Protein AF-A0A2V6S9M0-F1 (afdb_monomer)

Mean predicted aligned error: 3.7 Å

pLDDT: mean 96.6, std 2.87, range [73.5, 98.62]

Structure (mmCIF, N/CA/C/O backbone):
data_AF-A0A2V6S9M0-F1
#
_entry.id   AF-A0A2V6S9M0-F1
#
loop_
_atom_site.group_PDB
_atom_site.id
_atom_site.type_symbol
_atom_site.label_atom_id
_atom_site.label_alt_id
_atom_site.label_comp_id
_atom_site.label_asym_id
_atom_site.label_entity_id
_atom_site.label_seq_id
_atom_site.pdbx_PDB_ins_code
_atom_site.Cartn_x
_atom_site.Cartn_y
_atom_site.Cartn_z
_atom_site.occupancy
_atom_site.B_iso_or_equiv
_atom_site.auth_seq_id
_atom_site.auth_comp_id
_atom_site.auth_asym_id
_atom_site.auth_atom_id
_atom_site.pdbx_PDB_model_num
ATOM 1 N N . MET A 1 1 ? -33.720 12.223 19.422 1.00 73.50 1 MET A N 1
ATOM 2 C CA . MET A 1 1 ? -32.316 12.591 19.715 1.00 73.50 1 MET A CA 1
ATOM 3 C C . MET A 1 1 ? -31.493 12.416 18.446 1.00 73.50 1 MET A C 1
ATOM 5 O O . MET A 1 1 ? -31.805 11.490 17.701 1.00 73.50 1 MET A O 1
ATOM 9 N N . PRO A 1 2 ? -30.511 13.285 18.151 1.00 89.75 2 PRO A N 1
ATOM 10 C CA . PRO A 1 2 ? -29.634 13.092 16.999 1.00 89.75 2 PRO A CA 1
ATOM 11 C C . PRO A 1 2 ? -28.735 11.867 17.210 1.00 89.75 2 PRO A C 1
ATOM 13 O O . PRO A 1 2 ? -28.379 11.543 18.344 1.00 89.75 2 PRO A O 1
ATOM 16 N N . ARG A 1 3 ? -28.371 11.188 16.118 1.00 92.25 3 ARG A N 1
ATOM 17 C CA . ARG A 1 3 ? -27.393 10.094 16.165 1.00 92.25 3 ARG A CA 1
ATOM 18 C C . ARG A 1 3 ? -26.012 10.655 16.515 1.00 92.25 3 ARG A C 1
ATOM 20 O O . ARG A 1 3 ? -25.663 11.747 16.071 1.00 92.25 3 ARG A O 1
ATOM 27 N N . ARG A 1 4 ? -25.248 9.903 17.304 1.00 93.75 4 ARG A N 1
ATOM 28 C CA . ARG A 1 4 ? -23.854 10.193 17.661 1.00 93.75 4 ARG A CA 1
ATOM 29 C C . ARG A 1 4 ? -22.952 9.102 17.093 1.00 93.75 4 ARG A C 1
ATOM 31 O O . ARG A 1 4 ? -23.408 7.975 16.927 1.00 93.75 4 ARG A O 1
ATOM 38 N N . TYR A 1 5 ? -21.710 9.461 16.799 1.00 95.38 5 TYR A N 1
ATOM 39 C CA . TYR A 1 5 ? -20.647 8.534 16.428 1.00 95.38 5 TYR A CA 1
ATOM 40 C C . TYR A 1 5 ? -19.330 9.008 17.047 1.00 95.38 5 TYR A C 1
ATOM 42 O O . TYR A 1 5 ? -19.198 10.186 17.391 1.00 95.38 5 TYR A O 1
ATOM 50 N N . GLU A 1 6 ? -18.373 8.096 17.155 1.00 96.56 6 GLU A N 1
ATOM 51 C CA . GLU A 1 6 ? -17.002 8.367 17.576 1.00 96.56 6 GLU A CA 1
ATOM 52 C C . GLU A 1 6 ? -16.008 7.739 16.596 1.00 96.56 6 GLU A C 1
ATOM 54 O O . GLU A 1 6 ? -16.370 6.882 15.789 1.00 96.56 6 GLU A O 1
ATOM 59 N N . VAL A 1 7 ? -14.766 8.219 16.620 1.00 97.81 7 VAL A N 1
ATOM 60 C CA . VAL A 1 7 ? -13.669 7.694 15.801 1.00 97.81 7 VAL A CA 1
ATOM 61 C C . VAL A 1 7 ? -12.456 7.563 16.702 1.00 97.81 7 VAL A C 1
ATOM 63 O O . VAL A 1 7 ? -12.004 8.554 17.275 1.00 97.81 7 VAL A O 1
ATOM 66 N N . VAL A 1 8 ? -1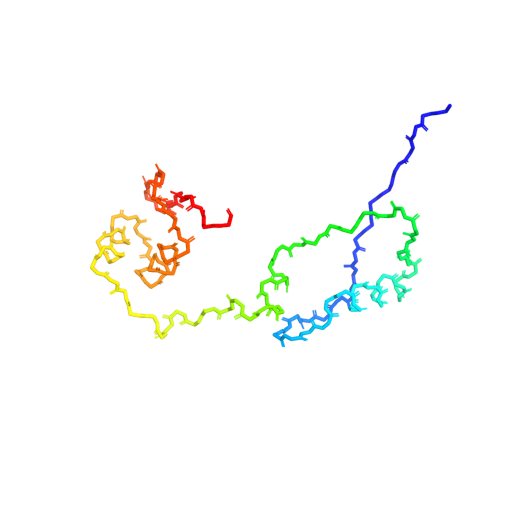1.931 6.348 16.809 1.00 97.88 8 VAL A N 1
ATOM 67 C CA . VAL A 1 8 ? -10.805 6.015 17.683 1.00 97.88 8 VAL A CA 1
ATOM 68 C C . VAL A 1 8 ? -9.704 5.384 16.836 1.00 97.88 8 VAL A C 1
ATOM 70 O O . VAL A 1 8 ? -9.957 4.467 16.055 1.00 97.88 8 VAL A O 1
ATOM 73 N N . GLY A 1 9 ? -8.481 5.899 16.952 1.00 97.62 9 GLY A N 1
ATOM 74 C CA . GLY A 1 9 ? -7.312 5.289 16.320 1.00 97.62 9 GLY A CA 1
ATOM 75 C C . GLY A 1 9 ? -6.878 4.034 17.075 1.00 97.62 9 GLY A C 1
ATOM 76 O O . GLY A 1 9 ? -6.931 4.009 18.302 1.00 97.62 9 GLY A O 1
ATOM 77 N N . ILE A 1 10 ? -6.432 3.007 16.349 1.00 97.94 10 ILE A N 1
ATOM 78 C CA . ILE A 1 10 ? -5.772 1.843 16.952 1.00 97.94 10 ILE A CA 1
ATOM 79 C C . ILE A 1 10 ? -4.272 2.130 17.019 1.00 97.94 10 ILE A C 1
ATOM 81 O O . ILE A 1 10 ? -3.615 2.286 15.986 1.00 97.94 10 ILE A O 1
ATOM 85 N N . GLU A 1 11 ? -3.743 2.194 18.233 1.00 97.06 11 GLU A N 1
ATOM 86 C CA . GLU A 1 11 ? -2.336 2.450 18.534 1.00 97.06 11 GLU A CA 1
ATOM 87 C C . GLU A 1 11 ? -1.626 1.170 19.003 1.00 97.06 11 GLU A C 1
ATOM 89 O O . GLU A 1 11 ? -2.239 0.123 19.189 1.00 97.06 11 GLU A O 1
ATOM 94 N N . GLY A 1 12 ? -0.299 1.218 19.160 1.00 95.62 12 GLY A N 1
ATOM 95 C CA . GLY A 1 12 ? 0.472 0.084 19.693 1.00 95.62 12 GLY A CA 1
ATOM 96 C C . GLY A 1 12 ? 0.640 -1.109 18.742 1.00 95.62 12 GLY A C 1
ATOM 97 O O . GLY A 1 12 ? 1.077 -2.175 19.174 1.00 95.62 12 GLY A O 1
ATOM 98 N N . LEU A 1 13 ? 0.326 -0.951 17.452 1.00 96.75 13 LEU A N 1
ATOM 99 C CA . LEU A 1 13 ? 0.582 -1.987 16.449 1.00 96.75 13 LEU A CA 1
ATOM 100 C C . LEU A 1 13 ? 2.091 -2.179 16.210 1.00 96.75 13 LEU A C 1
ATOM 102 O O . LEU A 1 13 ? 2.830 -1.192 16.139 1.00 96.75 13 LEU A O 1
ATOM 106 N N . PRO A 1 14 ? 2.557 -3.428 16.027 1.00 95.31 14 PRO A N 1
ATOM 107 C CA . PRO A 1 14 ? 3.929 -3.694 15.618 1.00 95.31 14 PRO A CA 1
ATOM 108 C C . PRO A 1 14 ? 4.146 -3.341 14.139 1.00 95.31 14 PRO A C 1
ATOM 110 O O . PRO A 1 14 ? 3.205 -3.069 13.387 1.00 95.31 14 PRO A O 1
ATOM 113 N N . GLU A 1 15 ? 5.399 -3.414 13.689 1.00 96.44 15 GLU A N 1
ATOM 114 C CA . GLU A 1 15 ? 5.685 -3.444 12.255 1.00 96.44 15 GLU A CA 1
ATOM 115 C C . GLU A 1 15 ? 5.059 -4.703 11.636 1.00 96.44 15 GLU A C 1
ATOM 117 O O . GLU A 1 15 ? 5.283 -5.818 12.108 1.00 96.44 15 GLU A O 1
ATOM 122 N N . ILE A 1 16 ? 4.264 -4.508 10.583 1.00 97.38 16 ILE A N 1
ATOM 123 C CA . ILE A 1 16 ? 3.509 -5.579 9.926 1.00 97.38 16 ILE A CA 1
ATOM 124 C C . ILE A 1 16 ? 4.359 -6.254 8.852 1.00 97.38 16 ILE A C 1
ATOM 126 O O . ILE A 1 16 ? 4.910 -5.582 7.977 1.00 97.38 16 ILE A O 1
ATOM 130 N N . HIS A 1 17 ? 4.389 -7.580 8.871 1.00 96.88 17 HIS A N 1
ATOM 131 C CA . HIS A 1 17 ? 5.143 -8.433 7.964 1.00 96.88 17 HIS A CA 1
ATOM 132 C C . HIS A 1 17 ? 4.229 -9.375 7.174 1.00 96.88 17 HIS A C 1
ATOM 134 O O . HIS A 1 17 ? 3.023 -9.488 7.403 1.00 96.88 17 HIS A O 1
ATOM 140 N N . ARG A 1 18 ? 4.821 -10.059 6.191 1.00 97.56 18 ARG A N 1
ATOM 141 C CA . ARG A 1 18 ? 4.124 -11.066 5.390 1.00 97.56 18 ARG A CA 1
ATOM 142 C C . ARG A 1 18 ? 3.629 -12.205 6.280 1.00 97.56 18 ARG A C 1
ATOM 144 O O . ARG A 1 18 ? 4.414 -12.783 7.020 1.00 97.56 18 ARG A O 1
ATOM 151 N N . GLY A 1 19 ? 2.359 -12.572 6.119 1.00 96.69 19 GLY A N 1
ATOM 152 C CA . GLY A 1 19 ? 1.726 -13.666 6.857 1.00 96.69 19 GLY A CA 1
ATOM 153 C C . GLY A 1 19 ? 1.172 -13.289 8.232 1.00 96.69 19 GLY A C 1
ATOM 154 O O . GLY A 1 19 ? 0.528 -14.134 8.850 1.00 96.69 19 GLY A O 1
ATOM 155 N N . ASP A 1 20 ? 1.360 -12.051 8.700 1.00 97.12 20 ASP A N 1
ATOM 156 C CA . ASP A 1 20 ? 0.816 -11.630 9.991 1.00 97.12 20 ASP A CA 1
ATOM 157 C C . ASP A 1 20 ? -0.719 -11.697 10.012 1.00 97.12 20 ASP A C 1
ATOM 159 O O . ASP A 1 20 ? -1.412 -11.285 9.075 1.00 97.12 20 ASP A O 1
ATOM 163 N N . GLY A 1 21 ? -1.264 -12.184 11.129 1.00 96.69 21 GLY A N 1
ATOM 164 C CA . GLY A 1 21 ? -2.701 -12.255 11.385 1.00 96.69 21 GLY A CA 1
ATOM 165 C C . GLY A 1 21 ? -3.291 -10.883 11.706 1.00 96.69 21 GLY A C 1
ATOM 166 O O . GLY A 1 21 ? -3.580 -10.588 12.865 1.00 96.69 21 GLY A O 1
ATOM 167 N N . LEU A 1 22 ? -3.482 -10.049 10.680 1.00 96.50 22 LEU A N 1
ATOM 168 C CA . LEU A 1 22 ? -3.833 -8.633 10.830 1.00 96.50 22 LEU A CA 1
ATOM 169 C C . LEU A 1 22 ? -5.074 -8.384 11.705 1.00 96.50 22 LEU A C 1
ATOM 171 O O . LEU A 1 22 ? -5.047 -7.509 12.564 1.00 96.50 22 LEU A O 1
ATOM 175 N N . ALA A 1 23 ? -6.142 -9.166 11.531 1.00 95.69 23 ALA A N 1
ATOM 176 C CA . ALA A 1 23 ? -7.360 -9.020 12.331 1.00 95.69 23 ALA A CA 1
ATOM 177 C C . ALA A 1 23 ? -7.106 -9.245 13.833 1.00 95.69 23 ALA A C 1
ATOM 179 O O . ALA A 1 23 ? -7.591 -8.483 14.666 1.00 95.69 23 ALA A O 1
ATOM 180 N N . GLY A 1 24 ? -6.303 -10.260 14.172 1.00 96.81 24 GLY A N 1
ATOM 181 C CA . GLY A 1 24 ? -5.932 -10.553 15.555 1.00 96.81 24 GLY A CA 1
ATOM 182 C C . GLY A 1 24 ? -5.086 -9.439 16.165 1.00 96.81 24 GLY A C 1
ATOM 183 O O . GLY A 1 24 ? -5.365 -9.015 17.282 1.00 96.81 24 GLY A O 1
ATOM 184 N N . LEU A 1 25 ? -4.111 -8.918 15.413 1.00 97.69 25 LEU A N 1
ATOM 185 C CA . LEU A 1 25 ? -3.273 -7.799 15.854 1.00 97.69 25 LEU A CA 1
ATOM 186 C C . LEU A 1 25 ? -4.099 -6.536 16.130 1.00 97.69 25 LEU A C 1
ATOM 188 O O . L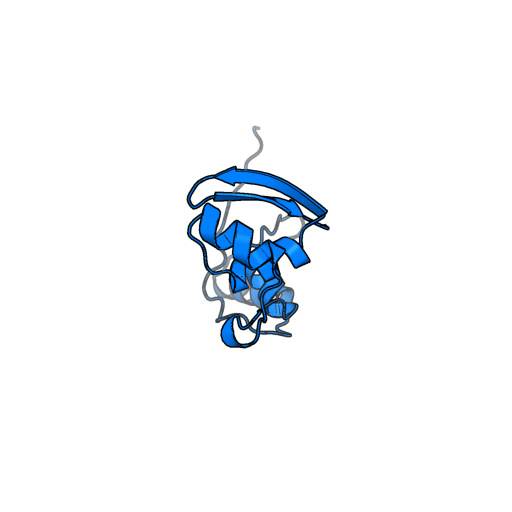EU A 1 25 ? -3.915 -5.903 17.166 1.00 97.69 25 LEU A O 1
ATOM 192 N N . LEU A 1 26 ? -5.038 -6.198 15.242 1.00 97.81 26 LEU A N 1
ATOM 193 C CA . LEU A 1 26 ? -5.913 -5.033 15.405 1.00 97.81 26 LEU A CA 1
ATOM 194 C C . LEU A 1 26 ? -6.834 -5.178 16.623 1.00 97.81 26 LEU A C 1
ATOM 196 O O . LEU A 1 26 ? -6.931 -4.253 17.426 1.00 97.81 26 LEU A O 1
ATOM 200 N N . ALA A 1 27 ? -7.464 -6.343 16.798 1.00 97.31 27 ALA A N 1
ATOM 201 C CA . ALA A 1 27 ? -8.340 -6.599 17.940 1.00 97.31 27 ALA A CA 1
ATOM 202 C C . ALA A 1 27 ? -7.579 -6.574 19.277 1.00 97.31 27 ALA A C 1
ATOM 204 O O . ALA A 1 27 ? -8.065 -6.009 20.255 1.00 97.31 27 ALA A O 1
ATOM 205 N N . GLN A 1 28 ? -6.374 -7.152 19.319 1.00 98.12 28 GLN A N 1
ATOM 206 C CA . GLN A 1 28 ? -5.529 -7.156 20.516 1.00 98.12 28 GLN A CA 1
ATOM 207 C C . GLN A 1 28 ? -5.052 -5.749 20.883 1.00 98.12 28 GLN A C 1
ATOM 209 O O . GLN A 1 28 ? -5.119 -5.381 22.052 1.00 98.12 28 GLN A O 1
ATOM 214 N N . ALA A 1 29 ? -4.620 -4.955 19.901 1.00 98.12 29 ALA A N 1
ATOM 215 C CA . ALA A 1 29 ? -4.195 -3.574 20.113 1.00 98.12 29 ALA A CA 1
ATOM 216 C C . ALA A 1 29 ? -5.340 -2.702 20.657 1.00 98.12 29 ALA A C 1
ATOM 218 O O . ALA A 1 29 ? -5.186 -2.055 21.692 1.00 98.12 29 ALA A O 1
ATOM 219 N N . ALA A 1 30 ? -6.517 -2.778 20.026 1.00 98.12 30 ALA A N 1
ATOM 220 C CA . ALA A 1 30 ? -7.725 -2.077 20.463 1.00 98.12 30 ALA A CA 1
ATOM 221 C C . ALA A 1 30 ? -8.139 -2.466 21.898 1.00 98.12 30 ALA A C 1
ATOM 223 O O . ALA A 1 30 ? -8.464 -1.611 22.723 1.00 98.12 30 ALA A O 1
ATOM 224 N N . HIS A 1 31 ? -8.067 -3.759 22.229 1.00 98.06 31 HIS A N 1
ATOM 225 C CA . HIS A 1 31 ? -8.334 -4.235 23.585 1.00 98.06 31 HIS A CA 1
ATOM 226 C C . HIS A 1 31 ? -7.305 -3.706 24.597 1.00 98.06 31 HIS A C 1
ATOM 228 O O . HIS A 1 31 ? -7.685 -3.202 25.652 1.00 98.06 31 HIS A O 1
ATOM 234 N N . ALA A 1 32 ? -6.011 -3.772 24.271 1.00 98.25 32 ALA A N 1
ATOM 235 C CA . ALA A 1 32 ? -4.930 -3.349 25.157 1.00 98.25 32 ALA A CA 1
ATOM 236 C C . ALA A 1 32 ? -4.948 -1.839 25.460 1.00 98.25 32 ALA A C 1
ATOM 238 O O . ALA A 1 32 ? -4.587 -1.444 26.567 1.00 98.25 32 ALA A O 1
ATOM 239 N N . GLN A 1 33 ? -5.396 -1.001 24.517 1.00 97.50 33 GLN A N 1
ATOM 240 C CA . GLN A 1 33 ? -5.536 0.448 24.727 1.00 97.50 33 GLN A CA 1
ATOM 241 C C . GLN A 1 33 ? -6.829 0.858 25.460 1.00 97.50 33 GLN A C 1
ATOM 243 O O . GLN A 1 33 ? -7.030 2.042 25.721 1.00 97.50 33 GLN A O 1
ATOM 248 N N . GLY A 1 34 ? -7.713 -0.090 25.794 1.00 97.88 34 GLY A N 1
ATOM 249 C CA . GLY A 1 34 ? -8.953 0.183 26.529 1.00 97.88 34 GLY A CA 1
ATOM 250 C C . GLY A 1 34 ? -10.151 0.600 25.670 1.00 97.88 34 GLY A C 1
ATOM 251 O O . GLY A 1 34 ? -11.146 1.065 26.219 1.00 97.88 34 GLY A O 1
ATOM 252 N N . THR A 1 35 ? -10.087 0.412 24.350 1.00 97.62 35 THR A N 1
ATOM 253 C CA . THR A 1 35 ? -11.204 0.657 23.418 1.00 97.62 35 THR A CA 1
ATOM 254 C C . THR A 1 35 ? -11.422 -0.583 22.541 1.00 97.62 35 THR A C 1
ATOM 256 O O . THR A 1 35 ? -11.063 -0.568 21.360 1.00 97.62 35 THR A O 1
ATOM 259 N N . PRO A 1 36 ? -11.903 -1.706 23.117 1.00 97.50 36 PRO A N 1
ATOM 260 C CA . PRO A 1 36 ? -12.108 -2.944 22.370 1.00 97.50 36 PRO A CA 1
ATOM 261 C C . PRO A 1 36 ? -13.146 -2.752 21.258 1.00 97.50 36 PRO A C 1
ATOM 263 O O . PRO A 1 36 ? -14.061 -1.952 21.399 1.00 97.50 36 PRO A O 1
ATOM 266 N N . LEU A 1 37 ? -13.015 -3.516 20.170 1.00 96.88 37 LEU A N 1
ATOM 267 C CA . LEU A 1 37 ? -13.997 -3.505 19.083 1.00 96.88 37 LEU A CA 1
ATOM 268 C C . LEU A 1 37 ? -15.313 -4.149 19.541 1.00 96.88 37 LEU A C 1
ATOM 270 O O . LEU A 1 37 ? -15.305 -5.263 20.076 1.00 96.88 37 LEU A O 1
ATOM 274 N N . GLU A 1 38 ? -16.430 -3.486 19.266 1.00 96.25 38 GLU A N 1
ATOM 275 C CA . GLU A 1 38 ? -17.776 -3.922 19.624 1.00 96.25 38 GLU A CA 1
ATOM 276 C C . GLU A 1 38 ? -18.622 -4.301 18.398 1.00 96.25 38 GLU A C 1
ATOM 278 O O . GLU A 1 38 ? -18.305 -4.029 17.235 1.00 96.25 38 GLU A O 1
ATOM 283 N N . ALA A 1 39 ? -19.737 -4.988 18.651 1.00 96.25 39 ALA A N 1
ATOM 284 C CA . ALA A 1 39 ? -20.663 -5.372 17.596 1.00 96.25 39 ALA A CA 1
ATOM 285 C C . ALA A 1 39 ? -21.347 -4.132 16.998 1.00 96.25 39 ALA A C 1
ATOM 287 O O . ALA A 1 39 ? -22.087 -3.429 17.680 1.00 96.25 39 ALA A O 1
ATOM 288 N N . GLY A 1 40 ? -21.155 -3.921 15.695 1.00 95.12 40 GLY A N 1
ATOM 289 C CA . GLY A 1 40 ? -21.673 -2.753 14.977 1.00 95.12 40 GLY A CA 1
ATOM 290 C C . GLY A 1 40 ? -20.606 -1.710 14.645 1.00 95.12 40 GLY A C 1
ATOM 291 O O . GLY A 1 40 ? -20.899 -0.796 13.871 1.00 95.12 40 GLY A O 1
ATOM 292 N N . ASP A 1 41 ? -19.382 -1.878 15.150 1.00 96.75 41 ASP A N 1
ATOM 293 C CA . ASP A 1 41 ? -18.260 -1.008 14.812 1.00 96.75 41 ASP A CA 1
ATOM 294 C C . ASP A 1 41 ? -17.805 -1.167 13.360 1.00 96.75 41 ASP A C 1
ATOM 296 O O . ASP A 1 41 ? -17.938 -2.219 12.725 1.00 96.75 41 ASP A O 1
ATOM 300 N N . LEU A 1 42 ? -17.207 -0.093 12.842 1.00 96.88 42 LEU A N 1
ATOM 301 C CA . LEU A 1 42 ? -16.584 -0.054 11.527 1.00 96.88 42 LEU A CA 1
ATOM 302 C C . LEU A 1 42 ? -15.069 0.041 11.677 1.00 96.88 42 LEU A C 1
ATOM 304 O O . LEU A 1 42 ? -14.537 1.054 12.130 1.00 96.88 42 LEU A O 1
ATOM 308 N N . LEU A 1 43 ? -14.369 -0.996 11.226 1.00 96.62 43 LEU A N 1
ATOM 309 C CA . LEU A 1 43 ? -12.914 -1.010 11.198 1.00 96.62 43 LEU A CA 1
ATOM 310 C C . LEU A 1 43 ? -12.406 -0.500 9.846 1.00 96.62 43 LEU A C 1
ATOM 312 O O . LEU A 1 43 ? -12.613 -1.134 8.810 1.00 96.62 43 LEU A O 1
ATOM 316 N N . VAL A 1 44 ? -11.712 0.637 9.858 1.00 97.00 44 VAL A N 1
ATOM 317 C CA . VAL A 1 44 ? -11.094 1.222 8.661 1.00 97.00 44 VAL A CA 1
ATOM 318 C C . VAL A 1 44 ? -9.597 0.952 8.689 1.00 97.00 44 VAL A C 1
ATOM 320 O O . VAL A 1 44 ? -8.894 1.373 9.604 1.00 97.00 44 VAL A O 1
ATOM 323 N N . VAL A 1 45 ? -9.098 0.258 7.668 1.00 96.81 45 VAL A N 1
ATOM 324 C CA . VAL A 1 45 ? -7.701 -0.180 7.600 1.00 96.81 45 VAL A CA 1
ATOM 325 C C . VAL A 1 45 ? -7.038 0.376 6.349 1.00 96.81 45 VAL A C 1
ATOM 327 O O . VAL A 1 45 ? -7.587 0.295 5.251 1.00 96.81 45 VAL A O 1
ATOM 330 N N . SER A 1 46 ? -5.829 0.923 6.495 1.00 95.56 46 SER A N 1
ATOM 331 C CA . SER A 1 46 ? -5.039 1.328 5.330 1.00 95.56 46 SER A CA 1
ATOM 332 C C . SER A 1 46 ? -4.646 0.107 4.493 1.00 95.56 46 SER A C 1
ATOM 334 O O . SER A 1 46 ? -4.190 -0.905 5.028 1.00 95.56 46 SER A O 1
ATOM 336 N N . GLN A 1 47 ? -4.737 0.216 3.168 1.00 95.44 47 GLN A N 1
ATOM 337 C CA . GLN A 1 47 ? -4.359 -0.880 2.270 1.00 95.44 47 GLN A CA 1
ATOM 338 C C . GLN A 1 47 ? -2.903 -1.329 2.479 1.00 95.44 47 GLN A C 1
ATOM 340 O O . GLN A 1 47 ? -2.605 -2.508 2.340 1.00 95.44 47 GLN A O 1
ATOM 345 N N . LYS A 1 48 ? -1.992 -0.421 2.867 1.00 95.44 48 LYS A N 1
ATOM 346 C CA . LYS A 1 48 ? -0.555 -0.712 3.009 1.00 95.44 48 LYS A CA 1
ATOM 347 C C . LYS A 1 48 ? -0.283 -1.934 3.887 1.00 95.44 48 LYS A C 1
ATOM 349 O O . LYS A 1 48 ? 0.522 -2.776 3.502 1.00 95.44 48 LYS A O 1
ATOM 354 N N . ILE A 1 49 ? -0.915 -2.033 5.057 1.00 96.31 49 ILE A N 1
ATOM 355 C CA . ILE A 1 49 ? -0.652 -3.152 5.973 1.00 96.31 49 ILE A CA 1
ATOM 356 C C . ILE A 1 49 ? -1.288 -4.454 5.481 1.00 96.31 49 ILE A C 1
ATOM 358 O O . ILE A 1 49 ? -0.686 -5.505 5.655 1.00 96.31 49 ILE A O 1
ATOM 362 N N . VAL A 1 50 ? -2.412 -4.373 4.761 1.00 96.75 50 VAL A N 1
ATOM 363 C CA . VAL A 1 50 ? -3.008 -5.517 4.052 1.00 96.75 50 VAL A CA 1
ATOM 364 C C . VAL A 1 50 ? -2.067 -6.008 2.944 1.00 96.75 50 VAL A C 1
ATOM 366 O O . VAL A 1 50 ? -1.722 -7.182 2.885 1.00 96.75 50 VAL A O 1
ATOM 369 N N . SER A 1 51 ? -1.534 -5.103 2.118 1.00 96.00 51 SER A N 1
ATOM 370 C CA . SER A 1 51 ? -0.546 -5.438 1.086 1.00 96.00 51 SER A CA 1
ATOM 371 C C . SER A 1 51 ? 0.707 -6.105 1.662 1.00 96.00 51 SER A C 1
ATOM 373 O O . SER A 1 51 ? 1.260 -7.012 1.039 1.00 96.00 51 SER A O 1
ATOM 375 N N . LYS A 1 52 ? 1.171 -5.681 2.845 1.00 97.00 52 LYS A N 1
ATOM 376 C CA . LYS A 1 52 ? 2.322 -6.309 3.509 1.00 97.00 52 LYS A CA 1
ATOM 377 C C . LYS A 1 52 ? 2.015 -7.740 3.942 1.00 97.00 52 LYS A C 1
ATOM 379 O O . LYS A 1 52 ? 2.810 -8.623 3.619 1.00 97.00 52 LYS A O 1
ATOM 384 N N . THR A 1 53 ? 0.882 -7.984 4.606 1.00 97.56 53 THR A N 1
ATOM 385 C CA . THR A 1 53 ? 0.517 -9.338 5.058 1.00 97.56 53 THR A CA 1
ATOM 386 C C . THR A 1 53 ? 0.314 -10.295 3.888 1.00 97.56 53 THR A C 1
ATOM 388 O O . THR A 1 53 ? 0.777 -11.434 3.945 1.00 97.56 53 THR A O 1
ATOM 391 N N . GLU A 1 54 ? -0.251 -9.811 2.782 1.00 96.06 54 GLU A N 1
ATOM 392 C CA . GLU A 1 54 ? -0.409 -10.560 1.530 1.00 96.06 54 GLU A CA 1
ATOM 393 C C . GLU A 1 54 ? 0.906 -10.776 0.756 1.00 96.06 54 GLU A C 1
ATOM 395 O O . GLU A 1 54 ? 0.934 -11.489 -0.247 1.00 96.06 54 GLU A O 1
ATOM 400 N N . GLY A 1 55 ? 2.018 -10.181 1.198 1.00 95.62 55 GLY A N 1
ATOM 401 C CA . GLY A 1 55 ? 3.320 -10.335 0.552 1.00 95.62 55 GLY A CA 1
ATOM 402 C C . GLY A 1 55 ? 3.460 -9.571 -0.765 1.00 95.62 55 GLY A C 1
ATOM 403 O O . GLY A 1 55 ? 4.247 -9.974 -1.617 1.00 95.62 55 GLY A O 1
ATOM 404 N N . ARG A 1 56 ? 2.742 -8.456 -0.936 1.00 95.50 56 ARG A N 1
ATOM 405 C CA . ARG A 1 56 ? 2.776 -7.593 -2.134 1.00 95.50 56 ARG A CA 1
ATOM 406 C C . ARG A 1 56 ? 3.972 -6.630 -2.177 1.00 95.50 56 ARG A C 1
ATOM 408 O O . ARG A 1 56 ? 3.938 -5.624 -2.880 1.00 95.50 56 ARG A O 1
ATOM 415 N N . ILE A 1 57 ? 5.026 -6.901 -1.410 1.00 95.69 57 ILE A N 1
ATOM 416 C CA . ILE A 1 57 ? 6.250 -6.092 -1.413 1.00 95.69 57 ILE A CA 1
ATOM 417 C C . ILE A 1 57 ? 7.120 -6.523 -2.596 1.00 95.69 57 ILE A C 1
ATOM 419 O O . ILE A 1 57 ? 7.449 -7.700 -2.727 1.00 95.69 57 ILE A O 1
ATOM 423 N N . VAL A 1 58 ? 7.536 -5.563 -3.422 1.00 96.31 58 VAL A N 1
ATOM 424 C CA . VAL A 1 58 ? 8.415 -5.800 -4.574 1.00 96.31 58 VAL A CA 1
ATOM 425 C C . VAL A 1 58 ? 9.775 -5.152 -4.333 1.00 96.31 58 VAL A C 1
ATOM 427 O O . VAL A 1 58 ? 9.862 -3.965 -4.019 1.00 96.31 58 VAL A O 1
ATOM 430 N N . ASN A 1 59 ? 10.853 -5.920 -4.513 1.00 97.06 59 ASN A N 1
ATOM 431 C CA . ASN A 1 59 ? 12.207 -5.375 -4.538 1.00 97.06 59 ASN A CA 1
ATOM 432 C C . ASN A 1 59 ? 12.514 -4.825 -5.936 1.00 97.06 59 ASN A C 1
ATOM 434 O O . ASN A 1 59 ? 12.789 -5.593 -6.858 1.00 97.06 59 ASN A O 1
ATOM 438 N N . LEU A 1 60 ? 12.528 -3.497 -6.076 1.00 97.81 60 LEU A N 1
ATOM 439 C CA . LEU A 1 60 ? 12.828 -2.844 -7.352 1.00 97.81 60 LEU A CA 1
ATOM 440 C C . LEU A 1 60 ? 14.207 -3.222 -7.908 1.00 97.81 60 LEU A C 1
ATOM 442 O O . LEU A 1 60 ? 14.365 -3.267 -9.120 1.00 97.81 60 LEU A O 1
ATOM 446 N N . GLY A 1 61 ? 15.194 -3.552 -7.067 1.00 97.50 61 GLY A N 1
ATOM 447 C CA . GLY A 1 61 ? 16.524 -3.971 -7.524 1.00 97.50 61 GLY A CA 1
ATOM 448 C C . GLY A 1 61 ? 16.528 -5.248 -8.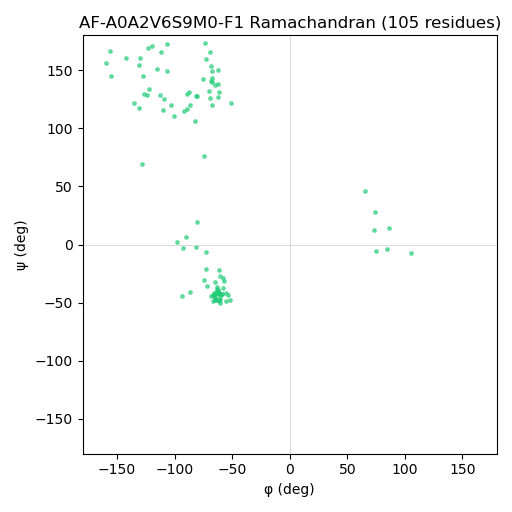375 1.00 97.50 61 GLY A C 1
ATOM 449 O O . GLY A 1 61 ? 17.462 -5.447 -9.143 1.00 97.50 61 GLY A O 1
ATOM 450 N N . GLY A 1 62 ? 15.488 -6.083 -8.265 1.00 97.06 62 GLY A N 1
ATOM 451 C CA . GLY A 1 62 ? 15.314 -7.299 -9.066 1.00 97.06 62 GLY A CA 1
ATOM 452 C C . GLY A 1 62 ? 14.397 -7.142 -10.283 1.00 97.06 62 GLY A C 1
ATOM 453 O O . GLY A 1 62 ? 14.140 -8.127 -10.967 1.00 97.06 62 GLY A O 1
ATOM 454 N N . VAL A 1 63 ? 13.872 -5.942 -10.547 1.00 98.38 63 VAL A N 1
ATOM 455 C CA . VAL A 1 63 ? 12.947 -5.696 -11.661 1.00 98.38 63 VAL A CA 1
ATOM 456 C C . VAL A 1 63 ? 13.735 -5.322 -12.915 1.00 98.38 63 VAL A C 1
ATOM 458 O O . VAL A 1 63 ? 14.568 -4.416 -12.880 1.00 98.38 63 VAL A O 1
ATOM 461 N N . VAL A 1 64 ? 13.442 -5.996 -14.029 1.00 98.19 64 VAL A N 1
ATOM 462 C CA . VAL A 1 64 ? 13.984 -5.678 -15.358 1.00 98.19 64 VAL A CA 1
ATOM 463 C C . VAL A 1 64 ? 12.922 -4.897 -16.137 1.00 98.19 64 VAL A C 1
ATOM 465 O O . VAL A 1 64 ? 11.898 -5.483 -16.478 1.00 98.19 64 VAL A O 1
ATO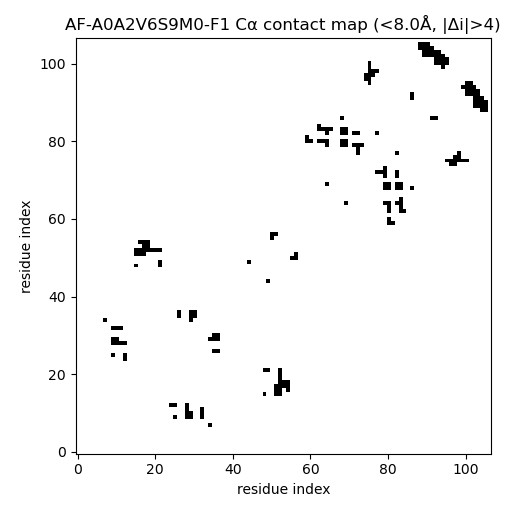M 468 N N . PRO A 1 65 ? 13.123 -3.596 -16.412 1.00 98.44 65 PRO A N 1
ATOM 469 C CA . PRO A 1 65 ? 12.137 -2.800 -17.135 1.00 98.44 65 PRO A CA 1
ATOM 470 C C . PRO A 1 65 ? 11.989 -3.238 -18.592 1.00 98.44 65 PRO A C 1
ATOM 472 O O . PRO A 1 65 ? 12.982 -3.485 -19.281 1.00 98.44 65 PRO A O 1
ATOM 475 N N . SER A 1 66 ? 10.754 -3.252 -19.081 1.00 98.56 66 SER A N 1
ATOM 476 C CA . SER A 1 66 ? 10.449 -3.347 -20.505 1.00 98.56 66 SER A CA 1
ATOM 477 C C . SER A 1 66 ? 10.846 -2.066 -21.249 1.00 98.56 66 SER A C 1
ATOM 479 O O . SER A 1 66 ? 11.078 -1.007 -20.657 1.00 98.56 66 SER A O 1
ATOM 481 N N . ARG A 1 67 ? 10.887 -2.142 -22.586 1.00 98.31 67 ARG A N 1
ATOM 482 C CA . ARG A 1 67 ? 11.139 -0.968 -23.436 1.00 98.31 67 ARG A CA 1
ATOM 483 C C . ARG A 1 67 ? 10.090 0.126 -23.218 1.00 98.31 67 ARG A C 1
ATOM 485 O O . ARG A 1 67 ? 10.453 1.290 -23.103 1.00 98.31 67 ARG A O 1
ATOM 492 N N . GLU A 1 68 ? 8.819 -0.256 -23.109 1.00 97.44 68 GLU A N 1
ATOM 493 C CA . GLU A 1 68 ? 7.717 0.674 -22.845 1.00 97.44 68 GLU A CA 1
ATOM 494 C C . GLU A 1 68 ? 7.891 1.385 -21.497 1.00 97.44 68 GLU A C 1
ATOM 496 O O . GLU A 1 68 ? 7.806 2.613 -21.429 1.00 97.44 68 GLU A O 1
ATOM 501 N N . ALA A 1 69 ? 8.196 0.635 -20.433 1.00 98.25 69 ALA A N 1
ATOM 502 C CA . ALA A 1 69 ? 8.430 1.214 -19.115 1.00 98.25 69 ALA A CA 1
ATOM 503 C C . ALA A 1 69 ? 9.631 2.168 -19.112 1.00 98.25 69 ALA A C 1
ATOM 505 O O . ALA A 1 69 ? 9.560 3.234 -18.503 1.00 98.25 69 ALA A O 1
ATOM 506 N N . ALA A 1 70 ? 10.714 1.818 -19.812 1.00 98.44 70 ALA A N 1
ATOM 507 C CA . ALA A 1 70 ? 11.902 2.658 -19.922 1.00 98.44 70 ALA A CA 1
ATOM 508 C C . ALA A 1 70 ? 11.634 3.975 -20.669 1.00 98.44 70 ALA A C 1
ATOM 510 O O . ALA A 1 70 ? 12.002 5.042 -20.174 1.00 98.44 70 ALA A O 1
ATOM 511 N N . GLU A 1 71 ? 10.965 3.914 -21.825 1.00 97.88 71 GLU A N 1
ATOM 512 C CA . GLU A 1 71 ? 10.592 5.093 -22.619 1.00 97.88 71 GLU A CA 1
ATOM 513 C C . GLU A 1 71 ? 9.671 6.026 -21.813 1.00 97.88 71 GLU A C 1
ATOM 515 O O . GLU A 1 71 ? 9.922 7.229 -21.709 1.00 97.88 71 GLU A O 1
ATOM 520 N N . MET A 1 72 ? 8.649 5.466 -21.158 1.00 97.50 72 MET A N 1
ATOM 521 C CA . MET A 1 72 ? 7.709 6.239 -20.345 1.00 97.50 72 MET A CA 1
ATOM 522 C C . MET A 1 72 ? 8.378 6.855 -19.116 1.00 97.50 72 MET A C 1
ATOM 524 O O . MET A 1 72 ? 8.118 8.012 -18.793 1.00 97.50 72 MET A O 1
ATOM 528 N N . ALA A 1 73 ? 9.248 6.111 -18.435 1.00 98.06 73 ALA A N 1
ATOM 529 C CA . ALA A 1 73 ? 9.979 6.589 -17.268 1.00 98.06 73 ALA A CA 1
ATOM 530 C C . ALA A 1 73 ? 10.896 7.772 -17.588 1.00 98.06 73 ALA A C 1
ATOM 532 O O . ALA A 1 73 ? 10.957 8.716 -16.798 1.00 98.06 73 ALA A O 1
ATOM 533 N N . ALA A 1 74 ? 11.555 7.747 -18.752 1.00 97.81 74 ALA A N 1
ATOM 534 C CA . ALA A 1 74 ? 12.353 8.866 -19.240 1.00 97.81 74 ALA A CA 1
ATOM 535 C C . ALA A 1 74 ? 11.488 10.113 -19.489 1.00 97.81 74 ALA A C 1
ATOM 537 O O . ALA A 1 74 ? 11.872 11.211 -19.093 1.00 97.81 74 ALA A O 1
AT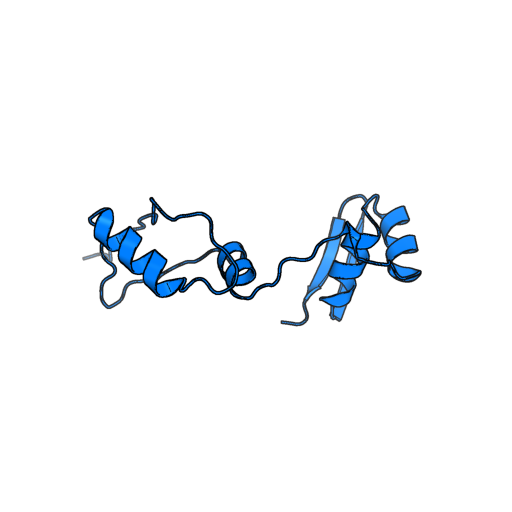OM 538 N N . GLU A 1 75 ? 10.298 9.944 -20.073 1.00 96.88 75 GLU A N 1
ATOM 539 C CA . GLU A 1 75 ? 9.358 11.042 -20.330 1.00 96.88 75 GLU A CA 1
ATOM 540 C C . GLU A 1 75 ? 8.822 11.680 -19.038 1.00 96.88 75 GLU A C 1
ATOM 542 O O . GLU A 1 75 ? 8.739 12.905 -18.935 1.00 96.88 75 GLU A O 1
ATOM 547 N N . ILE A 1 76 ? 8.464 10.869 -18.036 1.00 97.44 76 ILE A N 1
ATOM 548 C CA . ILE A 1 76 ? 7.873 11.365 -16.781 1.00 97.44 76 ILE A CA 1
ATOM 549 C C . ILE A 1 76 ? 8.903 11.623 -15.671 1.00 97.44 76 ILE A C 1
ATOM 551 O O . ILE A 1 76 ? 8.519 12.070 -14.592 1.00 97.44 76 ILE A O 1
ATOM 555 N N . GLY A 1 77 ? 10.188 11.330 -15.880 1.00 97.19 77 GLY A N 1
ATOM 556 C CA . GLY A 1 77 ? 11.237 11.508 -14.870 1.00 97.19 77 GLY A CA 1
ATOM 557 C C . GLY A 1 77 ? 11.077 10.594 -13.647 1.00 97.19 77 GLY A C 1
ATOM 558 O O . GLY A 1 77 ? 11.152 11.055 -12.506 1.00 97.19 77 GLY A O 1
ATOM 559 N N . ARG A 1 78 ? 10.804 9.302 -13.863 1.00 97.12 78 ARG A N 1
ATOM 560 C CA . ARG A 1 78 ? 10.657 8.286 -12.800 1.00 97.12 78 ARG A CA 1
ATOM 561 C C . ARG A 1 78 ? 11.631 7.122 -13.003 1.00 97.12 78 ARG A C 1
ATOM 563 O O . ARG A 1 78 ? 12.273 7.012 -14.038 1.00 97.12 78 ARG A O 1
ATOM 570 N N . ASP A 1 79 ? 11.752 6.254 -11.998 1.00 97.94 79 ASP A N 1
ATOM 571 C CA . ASP A 1 79 ? 12.542 5.023 -12.111 1.00 97.94 79 ASP A CA 1
ATOM 572 C C . ASP A 1 79 ? 11.840 4.038 -13.070 1.00 97.94 79 ASP A C 1
ATOM 574 O O . ASP A 1 79 ? 10.671 3.710 -12.832 1.00 97.94 79 ASP A O 1
ATOM 578 N N . PRO A 1 80 ? 12.510 3.531 -14.121 1.00 98.38 80 PRO A N 1
ATOM 579 C CA . PRO A 1 80 ? 11.903 2.598 -15.071 1.00 98.38 80 PRO A CA 1
ATOM 580 C C . PRO A 1 80 ? 11.435 1.290 -14.428 1.00 98.38 80 PRO A C 1
ATOM 582 O O . PRO A 1 80 ? 10.461 0.699 -14.882 1.00 98.38 80 PRO A O 1
ATOM 585 N N . ARG A 1 81 ? 12.056 0.864 -13.325 1.00 98.62 81 ARG A N 1
ATOM 586 C CA . ARG A 1 81 ? 11.667 -0.336 -12.567 1.00 98.62 81 ARG A CA 1
ATOM 587 C C . ARG A 1 81 ? 10.367 -0.117 -11.808 1.00 98.62 81 ARG A C 1
ATOM 589 O O . ARG A 1 81 ? 9.552 -1.024 -11.703 1.00 98.62 81 ARG A O 1
ATOM 596 N N . LEU A 1 82 ? 10.152 1.098 -11.302 1.00 98.19 82 LEU A N 1
ATOM 597 C CA . LEU A 1 82 ? 8.880 1.470 -10.688 1.00 98.19 82 LEU A CA 1
ATOM 598 C C . LEU A 1 82 ? 7.771 1.530 -11.742 1.00 98.19 82 LEU A C 1
ATOM 600 O O . LEU A 1 82 ? 6.681 1.019 -11.502 1.00 98.19 82 LEU A O 1
ATOM 604 N N . VAL A 1 83 ? 8.050 2.132 -12.901 1.00 98.25 83 VAL A N 1
ATOM 605 C CA . VAL A 1 83 ? 7.082 2.200 -14.005 1.00 98.25 83 VAL A CA 1
ATOM 606 C C . VAL A 1 83 ? 6.708 0.800 -14.485 1.00 98.25 83 VAL A C 1
ATOM 608 O O . VAL A 1 83 ? 5.525 0.537 -14.656 1.00 98.25 83 VAL A O 1
ATOM 611 N N . GLU A 1 84 ? 7.669 -0.117 -14.603 1.00 98.56 84 GLU A N 1
ATOM 612 C CA . GLU A 1 84 ? 7.408 -1.520 -14.951 1.00 98.56 84 GLU A CA 1
ATOM 613 C C . GLU A 1 84 ? 6.405 -2.177 -13.991 1.00 98.56 84 GLU A C 1
ATOM 615 O O . GLU A 1 84 ? 5.409 -2.748 -14.431 1.00 98.56 84 GLU A O 1
ATOM 620 N N . VAL A 1 85 ? 6.607 -2.036 -12.675 1.00 98.06 85 VAL A N 1
ATOM 621 C CA . VAL A 1 85 ? 5.674 -2.578 -11.670 1.00 98.06 85 VAL A CA 1
ATOM 622 C C . VAL A 1 85 ? 4.289 -1.937 -11.795 1.00 98.06 85 VAL A C 1
ATOM 624 O O . VAL A 1 85 ? 3.280 -2.637 -11.734 1.00 98.06 85 VAL A O 1
ATOM 627 N N . ILE A 1 86 ? 4.225 -0.616 -12.004 1.00 97.50 86 ILE A N 1
ATOM 628 C CA . ILE A 1 86 ? 2.952 0.092 -12.191 1.00 97.50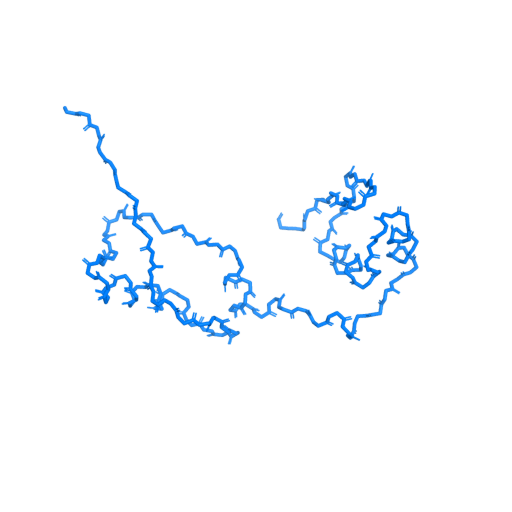 86 ILE A CA 1
ATOM 629 C C . ILE A 1 86 ? 2.215 -0.455 -13.415 1.00 97.50 86 ILE A C 1
ATOM 631 O O . ILE A 1 86 ? 1.038 -0.793 -13.306 1.00 97.50 86 ILE A O 1
ATOM 635 N N . LEU A 1 87 ? 2.885 -0.566 -14.565 1.00 97.38 87 LEU A N 1
ATOM 636 C CA . LEU A 1 87 ? 2.279 -1.070 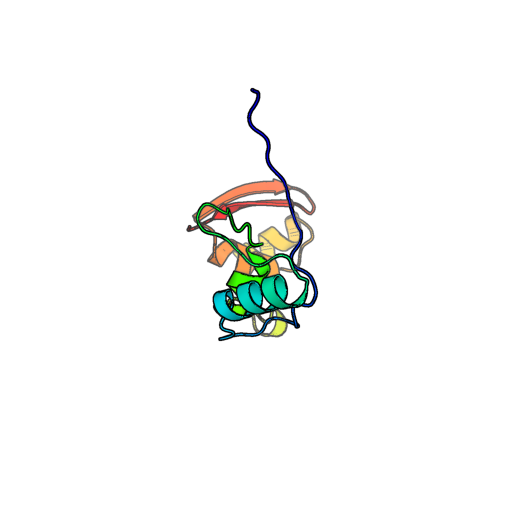-15.800 1.00 97.38 87 LEU A CA 1
ATOM 637 C C . LEU A 1 87 ? 1.831 -2.530 -15.653 1.00 97.38 87 LEU A C 1
ATOM 639 O O . LEU A 1 87 ? 0.735 -2.874 -16.097 1.00 97.38 87 LEU A O 1
ATOM 643 N N . GLY A 1 88 ? 2.611 -3.358 -14.952 1.00 96.88 88 GLY A N 1
ATOM 644 C CA . GLY A 1 88 ? 2.247 -4.736 -14.625 1.00 96.88 88 GLY A CA 1
ATOM 645 C C . GLY A 1 88 ? 0.903 -4.844 -13.897 1.00 96.88 88 GLY A C 1
ATOM 646 O O . GLY A 1 88 ? 0.070 -5.672 -14.264 1.00 96.88 88 GLY A O 1
ATOM 647 N N . GLU A 1 89 ? 0.631 -3.946 -12.949 1.00 96.44 89 GLU A N 1
ATOM 648 C CA . GLU A 1 89 ? -0.617 -3.902 -12.166 1.00 96.44 89 GLU A CA 1
ATOM 649 C C . GLU A 1 89 ? -1.725 -3.030 -12.797 1.00 96.44 89 GLU A C 1
ATOM 651 O O . GLU A 1 89 ? -2.800 -2.836 -12.216 1.00 96.44 89 GLU A O 1
ATOM 656 N N . SER A 1 90 ? -1.498 -2.528 -14.014 1.00 97.75 90 SER A N 1
ATOM 657 C CA . SER A 1 90 ? -2.420 -1.641 -14.729 1.00 97.75 90 SER A CA 1
ATOM 658 C C . SER A 1 90 ? -3.142 -2.341 -15.880 1.00 97.75 90 SER A C 1
ATOM 660 O O . SER A 1 90 ? -2.605 -3.233 -16.534 1.00 97.75 90 SER A O 1
ATOM 662 N N . ARG A 1 91 ? -4.372 -1.900 -16.163 1.00 97.75 91 ARG A N 1
ATOM 663 C CA . ARG A 1 91 ? -5.118 -2.229 -17.390 1.00 97.75 91 ARG A CA 1
ATOM 664 C C . ARG A 1 91 ? -4.787 -1.271 -18.528 1.00 97.75 91 ARG A C 1
ATOM 666 O O . ARG A 1 91 ? -4.670 -1.696 -19.671 1.00 97.75 91 ARG A O 1
ATOM 673 N N . ARG A 1 92 ? -4.667 0.024 -18.220 1.00 97.19 92 ARG A N 1
ATOM 674 C CA . ARG A 1 92 ? -4.294 1.073 -19.181 1.00 97.19 92 ARG A CA 1
ATOM 675 C C . ARG A 1 92 ? -3.760 2.317 -18.482 1.00 97.19 92 ARG A C 1
ATOM 677 O O . ARG A 1 92 ? -4.130 2.614 -17.345 1.00 97.19 92 ARG A O 1
ATOM 684 N N . VAL A 1 93 ? -2.967 3.095 -19.213 1.00 97.44 93 VAL A N 1
ATOM 685 C CA . VAL A 1 93 ? -2.567 4.446 -18.809 1.00 97.44 93 VAL A CA 1
ATOM 686 C C . VAL A 1 93 ? -3.695 5.426 -19.125 1.00 97.44 93 VAL A C 1
ATOM 688 O O . VAL A 1 93 ? -4.198 5.475 -20.245 1.00 97.44 93 VAL A O 1
ATOM 691 N N . VAL A 1 94 ? -4.102 6.210 -18.128 1.00 98.19 94 VAL A N 1
ATOM 692 C CA . VAL A 1 94 ? -5.140 7.244 -18.257 1.00 98.19 94 VAL A CA 1
ATOM 693 C C . VAL A 1 94 ? -4.508 8.596 -18.572 1.00 98.19 94 VAL A C 1
ATOM 695 O O . VAL A 1 94 ? -4.999 9.327 -19.429 1.00 98.19 94 VAL A O 1
ATOM 698 N N . ARG A 1 95 ? -3.419 8.942 -17.876 1.00 97.25 95 ARG A N 1
ATOM 699 C CA . ARG A 1 95 ? -2.690 10.199 -18.072 1.00 97.25 95 ARG A CA 1
ATOM 700 C C . ARG A 1 95 ? -1.240 10.057 -17.630 1.00 97.25 95 ARG A C 1
ATOM 702 O O . ARG A 1 95 ? -0.958 9.429 -16.615 1.00 97.25 95 ARG A O 1
ATOM 709 N N . LYS A 1 96 ? -0.346 10.732 -18.346 1.00 96.31 96 LYS A N 1
ATOM 710 C CA . LYS A 1 96 ? 1.056 10.927 -17.971 1.00 96.31 96 LYS A CA 1
ATOM 711 C C . LYS A 1 96 ? 1.417 12.412 -18.009 1.00 96.31 96 LYS A C 1
ATOM 713 O O . LYS A 1 96 ? 0.864 13.163 -18.812 1.00 96.31 96 LYS A O 1
ATOM 718 N N . ALA A 1 97 ? 2.282 12.833 -17.097 1.00 95.56 97 ALA A N 1
ATOM 719 C CA . ALA A 1 97 ? 2.874 14.167 -17.014 1.00 95.56 97 ALA A CA 1
ATOM 720 C C . ALA A 1 97 ? 4.201 14.069 -16.233 1.00 95.56 97 ALA A C 1
ATOM 722 O O . ALA A 1 97 ? 4.422 13.054 -15.568 1.00 95.56 97 ALA A O 1
ATOM 723 N N . PRO A 1 98 ? 5.076 15.091 -16.252 1.00 96.00 98 PRO A N 1
ATOM 724 C CA . PRO A 1 98 ? 6.291 15.077 -15.441 1.00 96.00 98 PRO A CA 1
ATOM 725 C C . PRO A 1 98 ? 5.987 14.751 -13.969 1.00 96.00 98 PRO A C 1
ATOM 727 O O . PRO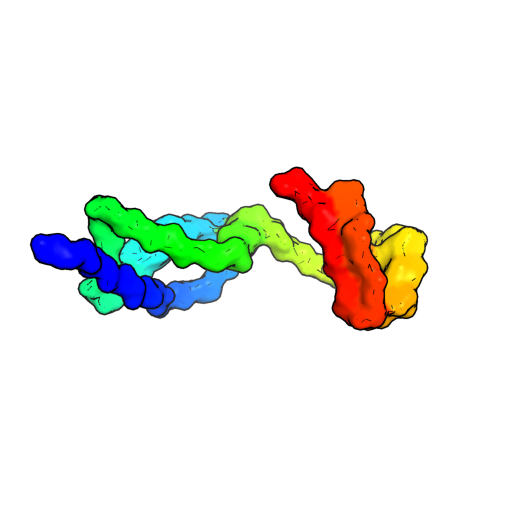 A 1 98 ? 5.177 15.411 -13.320 1.00 96.00 98 PRO A O 1
ATOM 730 N N . GLY A 1 99 ? 6.592 13.679 -13.461 1.00 93.81 99 GLY A N 1
ATOM 731 C CA . GLY A 1 99 ? 6.405 13.147 -12.115 1.00 93.81 99 GLY A CA 1
ATOM 732 C C . GLY A 1 99 ? 5.088 12.402 -11.862 1.00 93.81 99 GLY A C 1
ATOM 733 O O . GLY A 1 99 ? 4.943 11.819 -10.788 1.00 93.81 99 GLY A O 1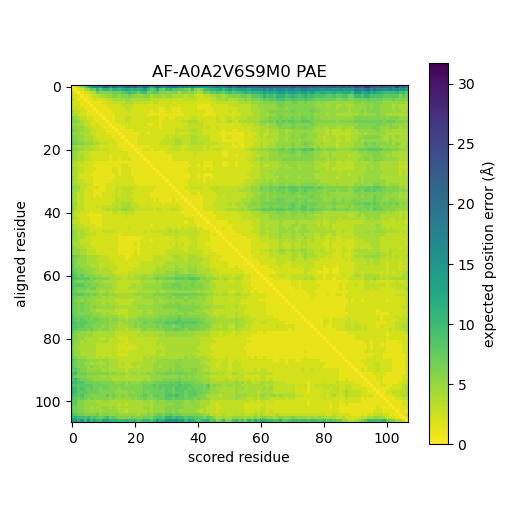
ATOM 734 N N . VAL A 1 100 ? 4.137 12.365 -12.795 1.00 95.94 100 VAL A N 1
ATOM 735 C CA . VAL A 1 100 ? 2.786 11.832 -12.560 1.00 95.94 100 VAL A CA 1
ATOM 736 C C . VAL A 1 100 ? 2.425 10.769 -13.589 1.00 95.94 100 VAL A C 1
ATOM 738 O O . VAL A 1 100 ? 2.480 10.998 -14.796 1.00 95.94 100 VAL A O 1
ATOM 741 N N . LEU A 1 101 ? 1.962 9.623 -13.092 1.00 97.19 101 LEU A N 1
ATOM 742 C CA . LEU A 1 101 ? 1.407 8.543 -13.895 1.00 97.19 101 LEU A CA 1
ATOM 743 C C . LEU A 1 101 ? 0.072 8.113 -13.280 1.00 97.19 101 LEU A C 1
ATOM 745 O O . LEU A 1 101 ? 0.029 7.682 -12.131 1.00 97.19 101 LEU A O 1
ATOM 749 N N . ILE A 1 102 ? -1.015 8.278 -14.033 1.00 97.75 102 ILE A N 1
ATOM 750 C CA . ILE A 1 102 ? -2.368 7.876 -13.641 1.00 97.75 102 ILE A CA 1
ATOM 751 C C . ILE A 1 102 ? -2.761 6.680 -14.494 1.00 97.75 102 ILE A C 1
ATOM 753 O O . ILE A 1 102 ? -2.739 6.752 -15.727 1.00 97.75 102 ILE A O 1
ATOM 757 N N . VAL A 1 103 ? -3.152 5.599 -13.831 1.00 98.06 103 VAL A N 1
ATOM 758 C CA . VAL A 1 103 ? -3.485 4.316 -14.448 1.00 98.06 103 VAL A CA 1
ATOM 759 C C . VAL A 1 103 ? -4.821 3.802 -13.936 1.00 98.06 103 VAL A C 1
ATOM 761 O O . VAL A 1 103 ? -5.250 4.137 -12.834 1.00 98.06 103 VAL A O 1
ATOM 764 N N . GLU A 1 104 ? -5.471 2.978 -14.746 1.00 98.06 104 GLU A N 1
ATOM 765 C CA . GLU A 1 104 ? -6.566 2.129 -14.290 1.00 98.06 104 GLU A CA 1
ATOM 766 C C . GLU A 1 104 ? -5.973 0.824 -13.746 1.00 98.06 104 GLU A C 1
ATOM 768 O O . GLU A 1 104 ? -5.293 0.109 -14.485 1.00 98.06 104 GLU A O 1
ATOM 773 N N . THR A 1 105 ? -6.208 0.518 -12.469 1.00 95.69 105 THR A N 1
ATOM 774 C CA . THR A 1 105 ? -5.723 -0.710 -11.818 1.00 95.69 105 THR A CA 1
ATOM 775 C C . THR A 1 105 ? -6.491 -1.949 -12.281 1.00 95.69 105 THR A C 1
ATOM 777 O O . THR A 1 105 ? -7.607 -1.853 -12.788 1.00 95.69 105 THR A O 1
ATOM 780 N N . ARG A 1 106 ? -5.911 -3.142 -12.100 1.00 93.56 106 ARG A N 1
ATOM 781 C CA . ARG A 1 106 ? -6.578 -4.414 -12.448 1.00 93.56 106 ARG A CA 1
ATOM 782 C C . ARG A 1 106 ? -7.715 -4.827 -11.511 1.00 93.56 106 ARG A C 1
ATOM 784 O O . ARG A 1 106 ? -8.527 -5.655 -11.932 1.00 93.56 106 ARG A O 1
ATOM 791 N N . HIS A 1 107 ? -7.740 -4.298 -10.292 1.00 84.69 107 HIS A N 1
ATOM 792 C CA . HIS A 1 107 ? -8.722 -4.613 -9.252 1.00 84.69 107 HIS A CA 1
ATOM 793 C C . HIS A 1 107 ? -10.084 -3.972 -9.511 1.00 84.69 107 HIS A C 1
ATOM 795 O O . HIS A 1 107 ? -10.107 -2.843 -10.050 1.00 84.69 107 HIS A O 1
#

Solvent-accessible surface area (backbone atoms only — not comparable to full-atom values): 6726 Å² total; per-residue (Å²): 132,84,91,84,86,86,88,80,85,79,54,88,70,74,91,75,44,62,70,52,62,59,71,59,53,52,50,49,26,19,43,75,74,74,56,56,86,58,94,88,66,85,88,84,75,67,64,69,59,54,38,29,25,73,54,70,72,78,67,58,91,78,48,81,50,48,72,66,23,40,56,49,13,66,70,22,70,51,59,26,35,59,38,31,54,52,55,71,51,33,73,46,81,75,48,77,44,79,76,43,80,41,62,41,58,73,122

Radius of gyration: 19.62 Å; Cα contacts (8 Å, |Δi|>4): 113; chains: 1; bounding box: 49×29×50 Å

Secondary structure (DSSP, 8-state):
------------PPPP-TT--HHHHHHHHHHHTT----TT------HHHHHHHTT----GGG----HHHHHHHHHHTS-HHHHHHHHHTEEEEEEEETTEEEEEE--

Sequence (107 aa):
MPRRYEVVGIEGLPEIHRGDGLAGLLAQAAHAQGTPLEAGDLLVVSQKIVSKTEGRIVNLGGVVPSREAAEMAAEIGRDPRLVEVILGESRRVVRKAPGVLIVETRH

Nearest PDB structures (foldseek):
  8g8p-assembly1_AAA  TM=9.615E-01  e=5.289E-07  Archaeoglobus fulgidus DSM 4304
  2g9i-assembly1_B  TM=9.209E-01  e=1.562E-06  Archaeoglobus fulgidus DSM 4304

Foldseek 3Di:
DDDDDDDDDQDDQDPAAAQDPVVVSSQVSCVVVPRGDDPPDDDDDDVVNVCRNPVVDDDLVPADADPVLVVLCVQQVHDSSVSRVVVVQFPDWPDGDNVDTDGHGPD